Protein AF-A0A8S2Z4R4-F1 (afdb_monomer_lite)

Organism: NCBI:txid392030

Sequence (151 aa):
MNILSYSPSVYLLRNTFNRSFHISAINYALPTKAKKKSDPVTDKIREDRKRRRYEKVIDKLEKFKLQLKPIHEYESERRILKELDVRQRSTVELTSEETTRRLMLNRDWAKHKHRQHQQEITLMSRALKSQEDALEQLKLESEELYEKALQ

Radius of gyration: 42.81 Å; chains: 1; bounding box: 50×120×86 Å

Foldseek 3Di:
DDDPDPDPPPPPPPDPDPDPDDDDPPPVPPPDDDDDDDDPVVVVVVVVVVVVVVVVVVVVVVVVVPDDDDDVVVDDDPVCVVCCVVPPDDDDDDDPVVVVVVVVVVVVVVVVVVVVVVVVVVVVVVVVVVVVVVLVVCCVVDVVVSVVVVD

Secondary structure (DSSP, 8-state):
----------------S-----------S--PPPPPPPPHHHHHHHHHHHHHHHHHHHHHHHHHTTPPPP-TTTSPPHHHHHTHHHHPPPPPPPPHHHHHHHHHHHHHHHHHHHHHHHHHHHHHHHHHHHHHHHHHHHHHH-HHHHHHHH-

InterPro domains:
  IPR019192 Large ribosomal subunit protein mL40 [PF09812] (30-151)
  IPR039145 Large ribosomal subunit protein mL40, metazoa/plants [PTHR13359] (17-151)

pLDDT: mean 84.57, std 17.34, range [35.0, 98.62]

Structure (mmCIF, N/CA/C/O backbone):
data_AF-A0A8S2Z4R4-F1
#
_entry.id   AF-A0A8S2Z4R4-F1
#
loop_
_atom_site.group_PDB
_atom_site.id
_atom_site.type_symbol
_atom_site.label_atom_id
_atom_site.label_alt_id
_atom_site.label_comp_id
_atom_site.label_asym_id
_atom_site.label_entity_id
_atom_site.label_seq_id
_atom_site.pdbx_PDB_ins_code
_atom_site.Cartn_x
_atom_site.Cartn_y
_atom_site.Cartn_z
_atom_site.occupancy
_atom_site.B_iso_or_equiv
_atom_site.auth_seq_id
_atom_site.auth_comp_id
_atom_site.auth_asym_id
_atom_site.auth_atom_id
_atom_site.pdbx_PDB_model_num
ATOM 1 N N . MET A 1 1 ? 1.466 -96.606 -55.052 1.00 35.00 1 MET A N 1
ATOM 2 C CA . MET A 1 1 ? 2.174 -95.670 -55.950 1.00 35.00 1 MET A CA 1
ATOM 3 C C . MET A 1 1 ? 1.646 -94.266 -55.683 1.00 35.00 1 MET A C 1
ATOM 5 O O . MET A 1 1 ? 0.441 -94.083 -55.723 1.00 35.00 1 MET A O 1
ATOM 9 N N . ASN A 1 2 ? 2.557 -93.354 -55.328 1.00 37.09 2 ASN A N 1
ATOM 10 C CA . ASN A 1 2 ? 2.428 -91.905 -55.098 1.00 37.09 2 ASN A CA 1
ATOM 11 C C . ASN A 1 2 ? 1.333 -91.387 -54.148 1.00 37.09 2 ASN A C 1
ATOM 13 O O . ASN A 1 2 ? 0.258 -90.949 -54.542 1.00 37.09 2 ASN A O 1
ATOM 17 N N . ILE A 1 3 ? 1.719 -91.353 -52.871 1.00 40.47 3 ILE A N 1
ATOM 18 C CA . ILE A 1 3 ? 1.127 -90.563 -51.791 1.00 40.47 3 ILE A CA 1
ATOM 19 C C . ILE A 1 3 ? 1.451 -89.087 -52.072 1.00 40.47 3 ILE A C 1
ATOM 21 O O . ILE A 1 3 ? 2.595 -88.668 -51.906 1.00 40.47 3 ILE A O 1
ATOM 25 N N . LEU A 1 4 ? 0.471 -88.289 -52.498 1.00 40.59 4 LEU A N 1
ATOM 26 C CA . LEU A 1 4 ? 0.608 -86.831 -52.488 1.00 40.59 4 LEU A CA 1
ATOM 27 C C . LEU A 1 4 ? 0.237 -86.332 -51.091 1.00 40.59 4 LEU A C 1
ATOM 29 O O . LEU A 1 4 ? -0.920 -86.062 -50.779 1.00 40.59 4 LEU A O 1
ATOM 33 N N . SER A 1 5 ? 1.249 -86.265 -50.229 1.00 41.53 5 SER A N 1
ATOM 34 C CA . SER A 1 5 ? 1.196 -85.567 -48.950 1.00 41.53 5 SER A CA 1
ATOM 35 C C . SER A 1 5 ? 0.814 -84.107 -49.195 1.00 41.53 5 SER A C 1
ATOM 37 O O . SER A 1 5 ? 1.590 -83.353 -49.789 1.00 41.53 5 SER A O 1
ATOM 39 N N . TYR A 1 6 ? -0.377 -83.709 -48.747 1.00 41.16 6 TYR A N 1
ATOM 40 C CA . TYR A 1 6 ? -0.823 -82.321 -48.778 1.00 41.16 6 TYR A CA 1
ATOM 41 C C . TYR A 1 6 ? -0.003 -81.534 -47.746 1.00 41.16 6 TYR A C 1
ATOM 43 O O . TYR A 1 6 ? -0.342 -81.455 -46.568 1.00 41.16 6 TYR A O 1
ATOM 51 N N . SER A 1 7 ? 1.151 -81.034 -48.186 1.00 44.59 7 SER A N 1
ATOM 52 C CA . SER A 1 7 ? 1.981 -80.108 -47.424 1.00 44.59 7 SER A CA 1
ATOM 53 C C . SER A 1 7 ? 1.194 -78.806 -47.256 1.00 44.59 7 SER A C 1
ATOM 55 O O . SER A 1 7 ? 0.795 -78.225 -48.271 1.00 44.59 7 SER A O 1
ATOM 57 N N . PRO A 1 8 ? 0.924 -78.323 -46.028 1.00 45.34 8 PRO A N 1
ATOM 58 C CA . PRO A 1 8 ? 0.326 -77.013 -45.857 1.00 45.34 8 PRO A CA 1
ATOM 59 C C . PRO A 1 8 ? 1.328 -75.996 -46.394 1.00 45.34 8 PRO A C 1
ATOM 61 O O . PRO A 1 8 ? 2.392 -75.796 -45.811 1.00 45.34 8 PRO A O 1
ATOM 64 N N . SER A 1 9 ? 0.998 -75.395 -47.537 1.00 40.78 9 SER A N 1
ATOM 65 C CA . SER A 1 9 ? 1.739 -74.278 -48.110 1.00 40.78 9 SER A CA 1
ATOM 66 C C . SER A 1 9 ? 1.856 -73.190 -47.046 1.00 40.78 9 SER A C 1
ATOM 68 O O . SER A 1 9 ? 0.890 -72.491 -46.728 1.00 40.78 9 SER A O 1
ATOM 70 N N . VAL A 1 10 ? 3.034 -73.099 -46.432 1.00 49.56 10 VAL A N 1
ATOM 71 C CA . VAL A 1 10 ? 3.385 -72.027 -45.510 1.00 49.56 10 VAL A CA 1
ATOM 72 C C . VAL A 1 10 ? 3.546 -70.779 -46.365 1.00 49.56 10 VAL A C 1
ATOM 74 O O . VAL A 1 10 ? 4.618 -70.513 -46.906 1.00 49.56 10 VAL A O 1
ATOM 77 N N . TYR A 1 11 ? 2.467 -70.015 -46.520 1.00 47.97 11 TYR A N 1
ATOM 78 C CA . TYR A 1 11 ? 2.549 -68.672 -47.074 1.00 47.97 11 TYR A CA 1
ATOM 79 C C . TYR A 1 11 ? 3.346 -67.801 -46.096 1.00 47.97 11 TYR A C 1
ATOM 81 O O . TYR A 1 11 ? 2.813 -67.219 -45.153 1.00 47.97 11 TYR A O 1
ATOM 89 N N . LEU A 1 12 ? 4.661 -67.741 -46.313 1.00 47.84 12 LEU A N 1
ATOM 90 C CA . LEU A 1 12 ? 5.550 -66.758 -45.711 1.00 47.84 12 LEU A CA 1
ATOM 91 C C . LEU A 1 12 ? 5.194 -65.386 -46.291 1.00 47.84 12 LEU A C 1
ATOM 93 O O . LEU A 1 12 ? 5.744 -64.958 -47.305 1.00 47.84 12 LEU A O 1
ATOM 97 N N . LEU A 1 13 ? 4.273 -64.678 -45.637 1.00 46.94 13 LEU A N 1
ATOM 98 C CA . LEU A 1 13 ? 4.123 -63.242 -45.838 1.00 46.94 13 LEU A CA 1
ATOM 99 C C . LEU A 1 13 ? 5.408 -62.564 -45.340 1.00 46.94 13 LEU A C 1
ATOM 101 O O . LEU A 1 13 ? 5.598 -62.340 -44.145 1.00 46.94 13 LEU A O 1
ATOM 105 N N . ARG A 1 14 ? 6.320 -62.270 -46.275 1.00 43.34 14 ARG A N 1
ATOM 106 C CA . ARG A 1 14 ? 7.479 -61.398 -46.052 1.00 43.34 14 ARG A CA 1
ATOM 107 C C . ARG A 1 14 ? 6.973 -60.012 -45.664 1.00 43.34 14 ARG A C 1
ATOM 109 O O . ARG A 1 14 ? 6.560 -59.236 -46.519 1.00 43.34 14 ARG A O 1
ATOM 116 N N . ASN A 1 15 ? 7.021 -59.699 -44.376 1.00 49.09 15 ASN A N 1
ATOM 117 C CA . ASN A 1 15 ? 6.690 -58.376 -43.867 1.00 49.09 15 ASN A CA 1
ATOM 118 C C . ASN A 1 15 ? 7.983 -57.562 -43.704 1.00 49.09 15 ASN A C 1
ATOM 120 O O . ASN A 1 15 ? 8.657 -57.640 -42.681 1.00 49.09 15 ASN A O 1
ATOM 124 N N . THR A 1 16 ? 8.369 -56.811 -44.737 1.00 50.91 16 THR A N 1
ATOM 125 C CA . THR A 1 16 ? 9.513 -55.881 -44.710 1.00 50.91 16 THR A CA 1
ATOM 126 C C . THR A 1 16 ? 9.082 -54.486 -44.263 1.00 50.91 16 THR A C 1
ATOM 128 O O . THR A 1 16 ? 9.401 -53.491 -44.908 1.00 50.91 16 THR A O 1
ATOM 131 N N . PHE A 1 17 ? 8.348 -54.401 -43.156 1.00 50.31 17 PHE A N 1
ATOM 132 C CA . PHE A 1 17 ? 8.062 -53.131 -42.504 1.00 50.31 17 PHE A CA 1
ATOM 133 C C . PHE A 1 17 ? 8.443 -53.209 -41.035 1.00 50.31 17 PHE A C 1
ATOM 135 O O . PHE A 1 17 ? 7.961 -54.051 -40.283 1.00 50.31 17 PHE A O 1
ATOM 142 N N . ASN A 1 18 ? 9.340 -52.296 -40.665 1.00 55.75 18 ASN A N 1
ATOM 143 C CA . ASN A 1 18 ? 9.922 -52.063 -39.350 1.00 55.75 18 ASN A CA 1
ATOM 144 C C . ASN A 1 18 ? 8.851 -51.552 -38.368 1.00 55.75 18 ASN A C 1
ATOM 146 O O . ASN A 1 18 ? 8.825 -50.396 -37.952 1.00 55.75 18 ASN A O 1
ATOM 150 N N . ARG A 1 19 ? 7.883 -52.418 -38.085 1.00 52.78 19 ARG A N 1
ATOM 151 C CA . ARG A 1 19 ? 6.880 -52.290 -37.040 1.00 52.78 19 ARG A CA 1
ATOM 152 C C . ARG A 1 19 ? 6.917 -53.622 -36.317 1.00 52.78 19 ARG A C 1
ATOM 154 O O . ARG A 1 19 ? 6.538 -54.637 -36.896 1.00 52.78 19 ARG A O 1
ATOM 161 N N . SER A 1 20 ? 7.426 -53.624 -35.090 1.00 57.47 20 SER A N 1
ATOM 162 C CA . SER A 1 20 ? 7.542 -54.803 -34.227 1.00 57.47 20 SER A CA 1
ATOM 163 C C . SER A 1 20 ? 6.159 -55.312 -33.803 1.00 57.47 20 SER A C 1
ATOM 165 O O . SER A 1 20 ? 5.775 -55.247 -32.638 1.00 57.47 20 SER A O 1
ATOM 167 N N . PHE A 1 21 ? 5.364 -55.775 -34.766 1.00 55.38 21 PHE A N 1
ATOM 168 C CA . PHE A 1 21 ? 4.107 -56.452 -34.521 1.00 55.38 21 PHE A CA 1
ATOM 169 C C . PHE A 1 21 ? 4.429 -57.886 -34.126 1.00 55.38 21 PHE A C 1
ATOM 171 O O . PHE A 1 21 ? 4.700 -58.746 -34.962 1.00 55.38 21 PHE A O 1
ATOM 178 N N . HIS A 1 22 ? 4.418 -58.137 -32.823 1.00 64.62 22 HIS A N 1
ATOM 179 C CA . HIS A 1 22 ? 4.432 -59.491 -32.299 1.00 64.62 22 HIS A CA 1
ATOM 180 C C . HIS A 1 22 ? 3.052 -60.109 -32.544 1.00 64.62 22 HIS A C 1
ATOM 182 O O . HIS A 1 22 ? 2.078 -59.748 -31.886 1.00 64.62 22 HIS A O 1
ATOM 188 N N . ILE A 1 23 ? 2.955 -61.022 -33.510 1.00 69.38 23 ILE A N 1
ATOM 189 C CA . ILE A 1 23 ? 1.758 -61.846 -33.691 1.00 69.38 23 ILE A CA 1
ATOM 190 C C . ILE A 1 23 ? 1.777 -62.887 -32.568 1.00 69.38 23 ILE A C 1
ATOM 192 O O . ILE A 1 23 ? 2.688 -63.713 -32.501 1.00 69.38 23 ILE A O 1
ATOM 196 N N . SER A 1 24 ? 0.811 -62.833 -31.646 1.00 68.19 24 SER A N 1
ATOM 197 C CA . SER A 1 24 ? 0.645 -63.905 -30.661 1.00 68.19 24 SER A CA 1
ATOM 198 C C . SER A 1 24 ? 0.200 -65.182 -31.369 1.00 68.19 24 SER A C 1
ATOM 200 O O . SER A 1 24 ? -0.570 -65.114 -32.327 1.00 68.19 24 SER A O 1
ATOM 202 N N . ALA A 1 25 ? 0.644 -66.343 -30.886 1.00 74.00 25 ALA A N 1
ATOM 203 C CA . ALA A 1 25 ? 0.208 -67.624 -31.432 1.00 74.00 25 ALA A CA 1
ATOM 204 C C . ALA A 1 25 ? -1.330 -67.709 -31.466 1.00 74.00 25 ALA A C 1
ATOM 206 O O . ALA A 1 25 ? -2.002 -67.333 -30.501 1.00 74.00 25 ALA A O 1
ATOM 207 N N . ILE A 1 26 ? -1.875 -68.185 -32.589 1.00 74.00 26 ILE A N 1
ATOM 208 C CA . ILE A 1 26 ? -3.311 -68.409 -32.768 1.00 74.00 26 ILE A CA 1
ATOM 209 C C . ILE A 1 26 ? -3.699 -69.596 -31.882 1.00 74.00 26 ILE A C 1
ATOM 211 O O . ILE A 1 26 ? -3.552 -70.756 -32.257 1.00 74.00 26 ILE A O 1
ATOM 215 N N . ASN A 1 27 ? -4.161 -69.303 -30.669 1.00 65.38 27 ASN A N 1
ATOM 216 C CA . ASN A 1 27 ? -4.704 -70.306 -29.764 1.00 65.38 27 ASN A CA 1
ATOM 217 C C . ASN A 1 27 ? -6.184 -70.465 -30.112 1.00 65.38 27 ASN A C 1
ATOM 219 O O . ASN A 1 27 ? -6.991 -69.632 -29.710 1.00 65.38 27 ASN A O 1
ATOM 223 N N . TYR A 1 28 ? -6.524 -71.496 -30.888 1.00 64.06 28 TYR A N 1
ATOM 224 C CA . TYR A 1 28 ? -7.872 -71.850 -31.360 1.00 64.06 28 TYR A CA 1
ATOM 225 C C . TYR A 1 28 ? -8.871 -72.146 -30.219 1.00 64.06 28 TYR A C 1
ATOM 227 O O . TYR A 1 28 ? -9.323 -73.275 -30.065 1.00 64.06 28 TYR A O 1
ATOM 235 N N . ALA A 1 29 ? -9.158 -71.163 -29.359 1.00 67.44 29 ALA A N 1
ATOM 236 C CA . ALA A 1 29 ? -9.975 -71.279 -28.146 1.00 67.44 29 ALA A CA 1
ATOM 237 C C . ALA A 1 29 ? -9.566 -72.418 -27.182 1.00 67.44 29 ALA A C 1
ATOM 239 O O . ALA A 1 29 ? -10.321 -72.775 -26.279 1.00 67.44 29 ALA A O 1
ATOM 240 N N . LEU A 1 30 ? -8.359 -72.973 -27.339 1.00 75.19 30 LEU A N 1
ATOM 241 C CA . LEU A 1 30 ? -7.822 -74.004 -26.457 1.00 75.19 30 LEU A CA 1
ATOM 242 C C . LEU A 1 30 ? -7.712 -73.447 -25.027 1.00 75.19 30 LEU A C 1
ATOM 244 O O . LEU A 1 30 ? -7.224 -72.321 -24.864 1.00 75.19 30 LEU A O 1
ATOM 248 N N . PRO A 1 31 ? -8.114 -74.210 -23.989 1.00 73.31 31 PRO A N 1
ATOM 249 C CA . PRO A 1 31 ? -7.987 -73.779 -22.604 1.00 73.31 31 PRO A CA 1
ATOM 250 C C . PRO A 1 31 ? -6.541 -73.380 -22.308 1.00 73.31 31 PRO A C 1
ATOM 252 O O . PRO A 1 31 ? -5.625 -74.206 -22.322 1.00 73.31 31 PRO A O 1
ATOM 255 N N . THR A 1 32 ? -6.309 -72.086 -22.081 1.00 73.12 32 THR A N 1
ATOM 256 C CA . THR A 1 32 ? -4.970 -71.616 -21.720 1.00 73.12 32 THR A CA 1
ATOM 257 C C . THR A 1 32 ? -4.600 -72.184 -20.355 1.00 73.12 32 THR A C 1
ATOM 259 O O . THR A 1 32 ? -5.440 -72.264 -19.457 1.00 73.12 32 THR A O 1
ATOM 262 N N . LYS A 1 33 ? -3.340 -72.601 -20.188 1.00 75.81 33 LYS A N 1
ATOM 263 C CA . LYS A 1 33 ? -2.854 -73.057 -18.881 1.00 75.81 33 LYS A CA 1
ATOM 264 C C . LYS A 1 33 ? -3.141 -71.965 -17.849 1.00 75.81 33 LYS A C 1
ATOM 266 O O . LYS A 1 33 ? -2.857 -70.794 -18.111 1.00 75.81 33 LYS A O 1
ATOM 271 N N . ALA A 1 34 ? -3.682 -72.353 -16.693 1.00 79.19 34 ALA A N 1
ATOM 272 C CA . ALA A 1 34 ? -3.932 -71.424 -15.599 1.00 79.19 34 ALA A CA 1
ATOM 273 C C . ALA A 1 34 ? -2.663 -70.602 -15.327 1.00 79.19 34 ALA A C 1
ATOM 275 O O . ALA A 1 34 ? -1.560 -71.157 -15.235 1.00 79.19 34 ALA A O 1
ATOM 276 N N . LYS A 1 35 ? -2.803 -69.272 -15.259 1.00 75.56 35 LYS A N 1
ATOM 277 C CA . LYS A 1 35 ? -1.666 -68.387 -14.989 1.00 75.56 35 LYS A CA 1
ATOM 278 C C . LYS A 1 35 ? -1.061 -68.791 -13.649 1.00 75.56 35 LYS A C 1
ATOM 280 O O . LYS A 1 35 ? -1.757 -68.818 -12.637 1.00 75.56 35 LYS A O 1
ATOM 285 N N . LYS A 1 36 ? 0.229 -69.124 -13.652 1.00 81.25 36 LYS A N 1
ATOM 286 C CA . LYS A 1 36 ? 0.949 -69.455 -12.422 1.00 81.25 36 LYS A CA 1
ATOM 287 C C . LYS A 1 36 ? 0.963 -68.229 -11.511 1.00 81.25 36 LYS A C 1
ATOM 289 O O . LYS A 1 36 ? 1.124 -67.108 -11.999 1.00 81.25 36 LYS A O 1
ATOM 294 N N . LYS A 1 37 ? 0.798 -68.451 -10.204 1.00 80.69 37 LYS A N 1
ATOM 295 C CA . LYS A 1 37 ? 0.997 -67.404 -9.197 1.00 80.69 37 LYS A CA 1
ATOM 296 C C . LYS A 1 37 ? 2.411 -66.849 -9.375 1.00 80.69 37 LYS A C 1
ATOM 298 O O . LYS A 1 37 ? 3.352 -67.625 -9.519 1.00 80.69 37 LYS A O 1
ATOM 303 N N . SER A 1 38 ? 2.533 -65.530 -9.449 1.00 78.00 38 SER A N 1
ATOM 304 C CA . SER A 1 38 ? 3.827 -64.867 -9.556 1.00 78.00 38 SER A CA 1
ATOM 305 C C . SER A 1 38 ? 4.656 -65.095 -8.299 1.00 78.00 38 SER A C 1
ATOM 307 O O . SER A 1 38 ? 4.121 -65.305 -7.208 1.00 78.00 38 SER A O 1
ATOM 309 N N . ASP A 1 39 ? 5.976 -65.064 -8.466 1.00 85.12 39 ASP A N 1
ATOM 310 C CA . ASP A 1 39 ? 6.886 -65.228 -7.345 1.00 85.12 39 ASP A CA 1
ATOM 311 C C . ASP A 1 39 ? 6.686 -64.075 -6.352 1.00 85.12 39 ASP A C 1
ATOM 313 O O . ASP A 1 39 ? 6.646 -62.909 -6.771 1.00 85.12 39 ASP A O 1
ATOM 317 N N . PRO A 1 40 ? 6.635 -64.352 -5.038 1.00 85.88 40 PRO A N 1
ATOM 318 C CA . PRO A 1 40 ? 6.338 -63.340 -4.023 1.00 85.88 40 PRO A CA 1
ATOM 319 C C . PRO A 1 40 ? 7.348 -62.182 -4.035 1.00 85.88 40 PRO A C 1
ATOM 321 O O . PRO A 1 40 ? 6.995 -61.033 -3.777 1.00 85.88 40 PRO A O 1
ATOM 324 N N . VAL A 1 41 ? 8.602 -62.459 -4.408 1.00 88.44 41 VAL A N 1
ATOM 325 C CA . VAL A 1 41 ? 9.654 -61.444 -4.570 1.00 88.44 41 VAL A CA 1
ATOM 326 C C . VAL A 1 41 ? 9.339 -60.498 -5.731 1.00 88.44 41 VAL A C 1
ATOM 328 O O . VAL A 1 41 ? 9.504 -59.284 -5.610 1.00 88.44 41 VAL A O 1
ATOM 331 N N . THR A 1 42 ? 8.848 -61.030 -6.852 1.00 86.00 42 THR A N 1
ATOM 332 C CA . THR A 1 42 ? 8.512 -60.216 -8.028 1.00 86.00 42 THR A CA 1
ATOM 333 C C . THR A 1 42 ? 7.300 -59.325 -7.780 1.00 86.00 42 THR A C 1
ATOM 335 O O . THR A 1 42 ? 7.283 -58.182 -8.241 1.00 86.00 42 THR A O 1
ATOM 338 N N . ASP A 1 43 ? 6.328 -59.796 -7.000 1.00 87.38 43 ASP A N 1
ATOM 339 C CA . ASP A 1 43 ? 5.153 -59.008 -6.629 1.00 87.38 43 ASP A CA 1
ATOM 340 C C . ASP A 1 43 ? 5.496 -57.907 -5.629 1.00 87.38 43 ASP A C 1
ATOM 342 O O . ASP A 1 43 ? 5.117 -56.758 -5.854 1.00 87.38 43 ASP A O 1
ATOM 346 N N . LYS A 1 44 ? 6.346 -58.195 -4.634 1.00 90.69 44 LYS A N 1
ATOM 347 C CA . LYS A 1 44 ? 6.871 -57.172 -3.719 1.00 90.69 44 LYS A CA 1
ATOM 348 C C . LYS A 1 44 ? 7.611 -56.058 -4.468 1.00 90.69 44 LYS A C 1
ATOM 350 O O . LYS A 1 44 ? 7.356 -54.881 -4.235 1.00 90.69 44 LYS A O 1
ATOM 355 N N . ILE A 1 45 ? 8.454 -56.402 -5.447 1.00 91.50 45 ILE A N 1
ATOM 356 C CA . ILE A 1 45 ? 9.148 -55.407 -6.285 1.00 91.50 45 ILE A CA 1
ATOM 357 C C . ILE A 1 45 ? 8.150 -54.557 -7.090 1.00 91.50 45 ILE A C 1
ATOM 359 O O . ILE A 1 45 ? 8.359 -53.354 -7.270 1.00 91.50 45 ILE A O 1
ATOM 363 N N . ARG A 1 46 ? 7.063 -55.150 -7.601 1.00 90.25 46 ARG A N 1
ATOM 364 C CA . ARG A 1 46 ? 6.015 -54.409 -8.328 1.00 90.25 46 ARG A CA 1
ATOM 365 C C . ARG A 1 46 ? 5.251 -53.463 -7.405 1.00 90.25 46 ARG A C 1
ATOM 367 O O . ARG A 1 46 ? 4.974 -52.333 -7.805 1.00 90.25 46 ARG A O 1
ATOM 374 N N . GLU A 1 47 ? 4.927 -53.904 -6.198 1.00 93.62 47 GLU A N 1
ATOM 375 C CA . GLU A 1 47 ? 4.258 -53.095 -5.179 1.00 93.62 47 GLU A CA 1
ATOM 376 C C . GLU A 1 47 ? 5.140 -51.944 -4.700 1.00 93.62 47 GLU A C 1
ATOM 378 O O . GLU A 1 47 ? 4.689 -50.800 -4.709 1.00 93.62 47 GLU A O 1
ATOM 383 N N . ASP A 1 48 ? 6.416 -52.199 -4.410 1.00 94.00 48 ASP A N 1
ATOM 384 C CA . ASP A 1 48 ? 7.376 -51.167 -4.006 1.00 94.00 48 ASP A CA 1
ATOM 385 C C . ASP A 1 48 ? 7.566 -50.113 -5.108 1.00 94.00 48 ASP A C 1
ATOM 387 O O . ASP A 1 48 ? 7.655 -48.915 -4.833 1.00 94.00 48 ASP A O 1
ATOM 391 N N . ARG A 1 49 ? 7.557 -50.520 -6.386 1.00 94.38 49 ARG A N 1
ATOM 392 C CA . ARG A 1 49 ? 7.574 -49.579 -7.522 1.00 94.38 49 ARG A CA 1
ATOM 393 C C . ARG A 1 49 ? 6.318 -48.711 -7.575 1.00 94.38 49 ARG A C 1
ATOM 395 O O . ARG A 1 49 ? 6.427 -47.516 -7.849 1.00 94.38 49 ARG A O 1
ATOM 402 N N . LYS A 1 50 ? 5.136 -49.287 -7.328 1.00 95.69 50 LYS A N 1
ATOM 403 C CA . LYS A 1 50 ? 3.872 -48.533 -7.275 1.00 95.69 50 LYS A CA 1
ATOM 404 C C . LYS A 1 50 ? 3.864 -47.568 -6.093 1.00 95.69 50 LYS A C 1
ATOM 406 O O . LYS A 1 50 ? 3.561 -46.397 -6.292 1.00 95.69 50 LYS A O 1
ATOM 411 N N . ARG A 1 51 ? 4.279 -48.027 -4.910 1.00 95.31 51 ARG A N 1
ATOM 412 C CA . ARG A 1 51 ? 4.384 -47.212 -3.694 1.00 95.31 51 ARG A CA 1
ATOM 413 C C . ARG A 1 51 ? 5.277 -45.993 -3.922 1.00 95.31 51 ARG A C 1
ATOM 415 O O . ARG A 1 51 ? 4.798 -44.873 -3.803 1.00 95.31 51 ARG A O 1
ATOM 422 N N . ARG A 1 52 ? 6.499 -46.202 -4.424 1.00 95.75 52 ARG A N 1
ATOM 423 C CA . ARG A 1 52 ? 7.433 -45.111 -4.765 1.00 95.75 52 ARG A CA 1
ATOM 424 C C . ARG A 1 52 ? 6.876 -44.137 -5.803 1.00 95.75 52 ARG A C 1
ATOM 426 O O . ARG A 1 52 ? 7.229 -42.961 -5.807 1.00 95.75 52 ARG A O 1
ATOM 433 N N . ARG A 1 53 ? 6.045 -44.612 -6.738 1.00 96.56 53 ARG A N 1
ATOM 434 C CA . ARG A 1 53 ? 5.382 -43.742 -7.720 1.00 96.56 53 ARG A CA 1
ATOM 435 C C . ARG A 1 53 ? 4.336 -42.860 -7.044 1.00 96.56 53 ARG A C 1
ATOM 437 O O . ARG A 1 53 ? 4.294 -41.674 -7.349 1.00 96.56 53 ARG A O 1
ATOM 444 N N . TYR A 1 54 ? 3.516 -43.430 -6.164 1.00 96.62 54 TYR A N 1
ATOM 445 C CA . TYR A 1 54 ? 2.488 -42.687 -5.441 1.00 96.62 54 TYR A CA 1
ATOM 446 C C . TYR A 1 54 ? 3.091 -41.691 -4.452 1.00 96.62 54 TYR A C 1
ATOM 448 O O . TYR A 1 54 ? 2.680 -40.538 -4.475 1.00 96.62 54 TYR A O 1
ATOM 456 N N . GLU A 1 55 ? 4.125 -42.077 -3.702 1.00 96.75 55 GLU A N 1
ATOM 457 C CA . GLU A 1 55 ? 4.879 -41.180 -2.809 1.00 96.75 55 GLU A CA 1
ATOM 458 C C . GLU A 1 55 ? 5.372 -39.936 -3.561 1.00 96.75 55 GLU A C 1
ATOM 460 O O . GLU A 1 55 ? 5.032 -38.816 -3.203 1.00 96.75 55 GLU A O 1
ATOM 465 N N . LYS A 1 56 ? 6.037 -40.112 -4.711 1.00 96.44 56 LYS A N 1
ATOM 466 C CA . LYS A 1 56 ? 6.502 -38.980 -5.535 1.00 96.44 56 LYS A CA 1
ATOM 467 C C . LYS A 1 56 ? 5.381 -38.077 -6.049 1.00 96.44 56 LYS A C 1
ATOM 469 O O . LYS A 1 56 ? 5.630 -36.907 -6.337 1.00 96.44 56 LYS A O 1
ATOM 474 N N . VAL A 1 57 ? 4.188 -38.621 -6.291 1.00 95.88 57 VAL A N 1
ATOM 475 C CA . VAL A 1 57 ? 3.033 -37.828 -6.740 1.00 95.88 57 VAL A CA 1
ATOM 476 C C . VAL A 1 57 ? 2.461 -37.043 -5.567 1.00 95.88 57 VAL A C 1
ATOM 478 O O . VAL A 1 57 ? 2.201 -35.855 -5.728 1.00 95.88 57 VAL A O 1
ATOM 481 N N . ILE A 1 58 ? 2.338 -37.677 -4.402 1.00 95.31 58 ILE A N 1
ATOM 482 C CA . ILE A 1 58 ? 1.916 -37.028 -3.160 1.00 95.31 58 ILE A CA 1
ATOM 483 C C . ILE A 1 58 ? 2.883 -35.886 -2.834 1.00 95.31 58 ILE A C 1
ATOM 485 O O . ILE A 1 58 ? 2.436 -34.747 -2.767 1.00 95.31 58 ILE A O 1
ATOM 489 N N . ASP A 1 59 ? 4.196 -36.128 -2.820 1.00 94.44 59 ASP A N 1
ATOM 490 C CA . ASP A 1 59 ? 5.212 -35.093 -2.570 1.00 94.44 59 ASP A CA 1
ATOM 491 C C . ASP A 1 59 ? 5.100 -33.898 -3.533 1.00 94.44 59 ASP A C 1
ATOM 493 O O . ASP A 1 59 ? 5.358 -32.751 -3.165 1.00 94.44 59 ASP A O 1
ATOM 497 N N . LYS A 1 60 ? 4.733 -34.136 -4.799 1.00 92.81 60 LYS A N 1
ATOM 498 C CA . LYS A 1 60 ? 4.52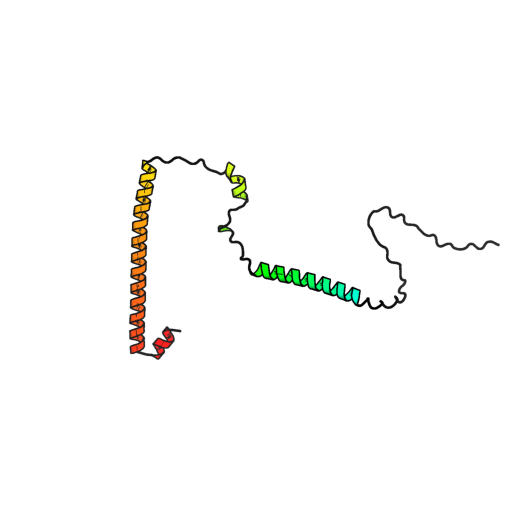9 -33.065 -5.788 1.00 92.81 60 LYS A CA 1
ATOM 499 C C . LYS A 1 60 ? 3.254 -32.275 -5.521 1.00 92.81 60 LYS A C 1
ATOM 501 O O . LYS A 1 60 ? 3.286 -31.052 -5.613 1.00 92.81 60 LYS A O 1
ATOM 506 N N . LEU A 1 61 ? 2.155 -32.953 -5.196 1.00 91.69 61 LEU A N 1
ATOM 507 C CA . LEU A 1 61 ? 0.887 -32.309 -4.850 1.00 91.69 61 LEU A CA 1
ATOM 508 C C . LEU A 1 61 ? 1.017 -31.505 -3.553 1.00 91.69 61 LEU A C 1
ATOM 510 O O . LEU A 1 61 ? 0.503 -30.393 -3.457 1.00 91.69 61 LEU A O 1
ATOM 514 N N . GLU A 1 62 ? 1.781 -32.015 -2.592 1.00 92.19 62 GLU A N 1
ATOM 515 C CA . GLU A 1 62 ? 2.088 -31.316 -1.351 1.00 92.19 62 GLU A CA 1
ATOM 516 C C . GLU A 1 62 ? 3.019 -30.121 -1.529 1.00 92.19 62 GLU A C 1
ATOM 518 O O . GLU A 1 62 ? 2.932 -29.164 -0.769 1.00 92.19 62 GLU A O 1
ATOM 523 N N . LYS A 1 63 ? 3.890 -30.130 -2.535 1.00 90.25 63 LYS A N 1
ATOM 524 C CA . LYS A 1 63 ? 4.654 -28.932 -2.901 1.00 90.25 63 LYS A CA 1
ATOM 525 C C . LYS A 1 63 ? 3.781 -27.924 -3.643 1.00 90.25 63 LYS A C 1
ATOM 527 O O . LYS A 1 63 ? 3.884 -26.731 -3.385 1.00 90.25 63 LYS A O 1
ATOM 532 N N . PHE A 1 64 ? 2.895 -28.393 -4.522 1.00 87.56 64 PHE A N 1
ATOM 533 C CA . PHE A 1 64 ? 2.008 -27.534 -5.307 1.00 87.56 64 PHE A CA 1
ATOM 534 C C . PHE A 1 64 ? 0.941 -26.837 -4.452 1.00 87.56 64 PHE A C 1
ATOM 536 O O . PHE A 1 64 ? 0.642 -25.677 -4.707 1.00 87.56 64 PHE A O 1
ATOM 543 N N . LYS A 1 65 ? 0.419 -27.479 -3.393 1.00 87.56 65 LYS A N 1
ATOM 544 C CA . LYS A 1 65 ? -0.557 -26.848 -2.474 1.00 87.56 65 LYS A CA 1
ATOM 545 C C . LYS A 1 65 ? -0.027 -25.569 -1.806 1.00 87.56 65 LYS A C 1
ATOM 547 O O . LYS A 1 65 ? -0.817 -24.724 -1.410 1.00 87.56 65 LYS A O 1
ATOM 552 N N . LEU A 1 66 ? 1.296 -25.445 -1.668 1.00 84.50 66 LEU A N 1
ATOM 553 C CA . LEU A 1 66 ? 1.964 -24.285 -1.070 1.00 84.50 66 LEU A CA 1
ATOM 554 C C . LEU A 1 66 ? 2.250 -23.175 -2.091 1.00 84.50 66 LEU A C 1
ATOM 556 O O . LEU A 1 66 ? 2.598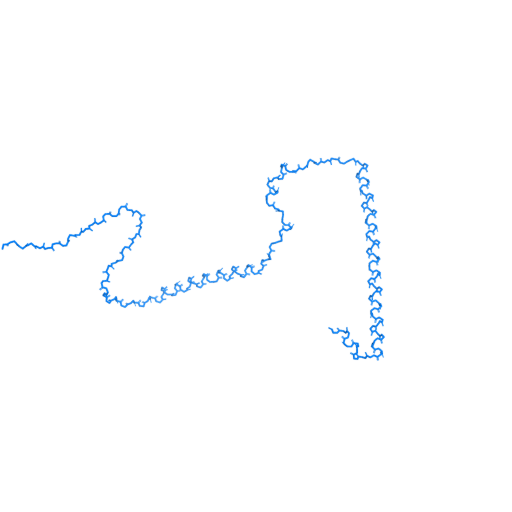 -22.062 -1.703 1.00 84.50 66 LEU A O 1
ATOM 560 N N . GLN A 1 67 ? 2.142 -23.464 -3.389 1.00 86.75 67 GLN A N 1
ATOM 561 C CA . GLN A 1 67 ? 2.408 -22.487 -4.436 1.00 86.75 67 GLN A CA 1
ATOM 562 C C . GLN A 1 67 ? 1.171 -21.618 -4.652 1.00 86.75 67 GLN A C 1
ATOM 564 O O . GLN A 1 67 ? 0.101 -22.100 -5.024 1.00 86.75 67 GLN A O 1
ATOM 569 N N . LEU A 1 68 ? 1.327 -20.315 -4.418 1.00 87.94 68 LEU A N 1
ATOM 570 C CA . LEU A 1 68 ? 0.299 -19.330 -4.728 1.00 87.94 68 LEU A CA 1
ATOM 571 C C . LEU A 1 68 ? 0.098 -19.243 -6.242 1.00 87.94 68 LEU A C 1
ATOM 573 O O . LEU A 1 68 ? 1.019 -19.472 -7.030 1.00 87.94 68 LEU A O 1
ATOM 577 N N . LYS A 1 69 ? -1.116 -18.874 -6.656 1.00 87.88 69 LYS A N 1
ATOM 578 C CA . LYS A 1 69 ? -1.364 -18.534 -8.058 1.00 87.88 69 LYS A CA 1
ATOM 579 C C . LYS A 1 69 ? -0.502 -17.317 -8.423 1.00 87.88 69 LYS A C 1
ATOM 581 O O . LYS A 1 69 ? -0.485 -16.360 -7.647 1.00 87.88 69 LYS A O 1
ATOM 586 N N . PRO A 1 70 ? 0.197 -17.333 -9.570 1.00 87.69 70 PRO A N 1
ATOM 587 C CA . PRO A 1 70 ? 1.005 -16.192 -9.981 1.00 87.69 70 PRO A CA 1
ATOM 588 C C . PRO A 1 70 ? 0.112 -14.972 -10.243 1.00 87.69 70 PRO A C 1
ATOM 590 O O . PRO A 1 70 ? -0.966 -15.101 -10.829 1.00 87.69 70 PRO A O 1
ATOM 593 N N . ILE A 1 71 ? 0.566 -13.793 -9.810 1.00 89.94 71 ILE A N 1
ATOM 594 C CA . ILE A 1 71 ? -0.124 -12.514 -10.016 1.00 89.94 71 ILE A CA 1
ATOM 595 C C . ILE A 1 71 ? 0.454 -11.868 -11.273 1.00 89.94 71 ILE A C 1
ATOM 597 O O . ILE A 1 71 ? 1.585 -11.386 -11.269 1.00 89.94 71 ILE A O 1
ATOM 601 N N . HIS A 1 72 ? -0.325 -11.865 -12.354 1.00 86.44 72 HIS A N 1
ATOM 602 C CA . HIS A 1 72 ? 0.161 -11.435 -13.664 1.00 86.44 72 HIS A CA 1
ATOM 603 C C . HIS A 1 72 ? 0.550 -9.951 -13.717 1.00 86.44 72 HIS A C 1
ATOM 605 O O . HIS A 1 72 ? 1.487 -9.606 -14.417 1.00 86.44 72 HIS A O 1
ATOM 611 N N . GLU A 1 73 ? -0.122 -9.090 -12.951 1.00 87.44 73 GLU A N 1
ATOM 612 C CA . GLU A 1 73 ? 0.137 -7.640 -12.929 1.00 87.44 73 GLU A CA 1
ATOM 613 C C . GLU A 1 73 ? 1.484 -7.279 -12.288 1.00 87.44 73 GLU A C 1
ATOM 615 O O . GLU A 1 73 ? 2.062 -6.239 -12.598 1.00 87.44 73 GLU A O 1
ATOM 620 N N . TYR A 1 74 ? 1.991 -8.135 -11.397 1.00 86.94 74 TYR A N 1
ATOM 621 C CA . TYR A 1 74 ? 3.280 -7.926 -10.740 1.00 86.94 74 TYR A CA 1
ATOM 622 C C . TYR A 1 74 ? 4.451 -8.360 -11.631 1.00 86.94 74 TYR A C 1
ATOM 624 O O . TYR A 1 74 ? 5.531 -7.770 -11.594 1.00 86.94 74 TYR A O 1
ATOM 632 N N . GLU A 1 75 ? 4.245 -9.394 -12.450 1.00 85.94 75 GLU A N 1
ATOM 633 C CA . GLU A 1 75 ? 5.260 -9.906 -13.364 1.00 85.94 75 GLU A CA 1
ATOM 634 C C . GLU A 1 75 ? 5.205 -9.178 -14.710 1.00 85.94 75 GLU A C 1
ATOM 636 O O . GLU A 1 75 ? 4.205 -9.212 -15.421 1.00 85.94 75 GLU A O 1
ATOM 641 N N . SER A 1 76 ? 6.317 -8.569 -15.125 1.00 83.75 76 SER A N 1
ATOM 642 C CA . SER A 1 76 ? 6.395 -7.974 -16.462 1.00 83.75 76 SER A CA 1
ATOM 643 C C . SER A 1 76 ? 6.240 -9.031 -17.556 1.00 83.75 76 SER A C 1
ATOM 645 O O . SER A 1 76 ? 6.871 -10.094 -17.534 1.00 83.75 76 SER A O 1
ATOM 647 N N . GLU A 1 77 ? 5.443 -8.714 -18.572 1.00 88.69 77 GLU A N 1
ATOM 648 C CA . GLU A 1 77 ? 5.260 -9.602 -19.710 1.00 88.69 77 GLU A CA 1
ATOM 649 C C . GLU A 1 77 ? 6.585 -9.857 -20.443 1.00 88.69 77 GLU A C 1
ATOM 651 O O . GLU A 1 77 ? 7.274 -8.939 -20.896 1.00 88.69 77 GLU A O 1
ATOM 656 N N . ARG A 1 78 ? 6.908 -11.136 -20.667 1.00 85.69 78 ARG A N 1
ATOM 657 C CA . ARG A 1 78 ? 8.149 -11.544 -21.354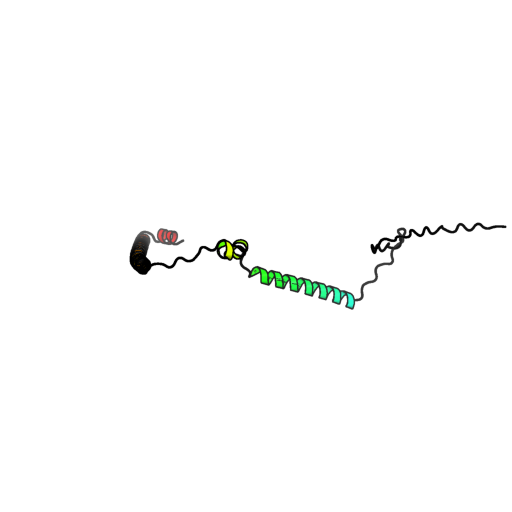 1.00 85.69 78 ARG A CA 1
ATOM 658 C C . ARG A 1 78 ? 8.283 -10.977 -22.769 1.00 85.69 78 ARG A C 1
ATOM 660 O O . ARG A 1 78 ? 9.392 -10.914 -23.286 1.00 85.69 78 ARG A O 1
ATOM 667 N N . ARG A 1 79 ? 7.170 -10.617 -23.415 1.00 87.88 79 ARG A N 1
ATOM 668 C CA . ARG A 1 79 ? 7.166 -9.985 -24.745 1.00 87.88 79 ARG A CA 1
ATOM 669 C C . ARG A 1 79 ? 7.756 -8.577 -24.677 1.00 87.88 79 ARG A C 1
ATOM 671 O O . ARG A 1 79 ? 8.662 -8.269 -25.439 1.00 87.88 79 ARG A O 1
ATOM 678 N N . ILE A 1 80 ? 7.319 -7.782 -23.701 1.00 86.12 80 ILE A N 1
ATOM 679 C CA . ILE A 1 80 ? 7.793 -6.409 -23.488 1.00 86.12 80 ILE A CA 1
ATOM 680 C C . ILE A 1 80 ? 9.286 -6.403 -23.144 1.00 86.12 80 ILE A C 1
ATOM 682 O O . ILE A 1 80 ? 10.027 -5.596 -23.691 1.00 86.12 80 ILE A O 1
ATOM 686 N N . LEU A 1 81 ? 9.744 -7.350 -22.318 1.00 88.31 81 LEU A N 1
ATOM 687 C CA . LEU A 1 81 ? 11.164 -7.474 -21.964 1.00 88.31 81 LEU A CA 1
ATOM 688 C C . LEU A 1 81 ? 12.067 -7.777 -23.171 1.00 88.31 81 LEU A C 1
ATOM 690 O O . LEU A 1 81 ? 13.202 -7.321 -23.207 1.00 88.31 81 LEU A O 1
ATOM 694 N N . LYS A 1 82 ? 11.579 -8.535 -24.161 1.00 90.00 82 LYS A N 1
ATOM 695 C CA . LYS A 1 82 ? 12.339 -8.835 -25.390 1.00 90.00 82 LYS A CA 1
ATOM 696 C C . LYS A 1 82 ? 12.409 -7.655 -26.352 1.00 90.00 82 LYS A C 1
ATOM 698 O O . LYS A 1 82 ? 13.348 -7.562 -27.130 1.00 90.00 82 LYS A O 1
ATOM 703 N N . GLU A 1 83 ? 11.400 -6.795 -26.325 1.00 92.12 83 GLU A N 1
ATOM 704 C CA . GLU A 1 83 ? 11.298 -5.620 -27.192 1.00 92.12 83 GLU A CA 1
ATOM 705 C C . GLU A 1 83 ? 11.808 -4.346 -26.504 1.00 92.12 83 GLU A C 1
ATOM 707 O O . GLU A 1 83 ? 11.619 -3.252 -27.036 1.00 92.12 83 GLU A O 1
ATOM 712 N N . LEU A 1 84 ? 12.435 -4.473 -25.327 1.00 88.50 84 LEU A N 1
ATOM 713 C CA . LEU A 1 84 ? 12.869 -3.344 -24.509 1.00 88.50 84 LEU A CA 1
ATOM 714 C C . LEU A 1 84 ? 13.768 -2.399 -25.311 1.00 88.50 84 LEU A C 1
ATOM 716 O O . LEU A 1 84 ? 13.461 -1.218 -25.388 1.00 88.50 84 LEU A O 1
ATOM 720 N N . ASP A 1 85 ? 14.780 -2.926 -25.999 1.00 86.19 85 ASP A N 1
ATOM 721 C CA . ASP A 1 85 ? 15.751 -2.126 -26.757 1.00 86.19 85 ASP A CA 1
ATOM 722 C C . ASP A 1 85 ? 15.106 -1.312 -27.893 1.00 86.19 85 ASP A C 1
ATOM 724 O O . ASP A 1 85 ? 15.567 -0.225 -28.227 1.00 86.19 85 ASP A O 1
ATOM 728 N N . VAL A 1 86 ? 14.012 -1.817 -28.475 1.00 89.88 86 VAL A N 1
ATOM 729 C CA . VAL A 1 86 ? 13.281 -1.149 -29.568 1.00 89.88 86 VAL A CA 1
ATOM 730 C C . VAL A 1 86 ? 12.250 -0.156 -29.025 1.00 89.88 86 VAL A C 1
ATOM 732 O O . VAL A 1 86 ? 11.988 0.875 -29.641 1.00 89.88 86 VAL A O 1
ATOM 735 N N . ARG A 1 87 ? 11.632 -0.466 -27.879 1.00 87.88 87 ARG A N 1
ATOM 736 C CA . ARG A 1 87 ? 10.565 0.344 -27.265 1.00 87.88 87 ARG A CA 1
ATOM 737 C C . ARG A 1 87 ? 11.079 1.368 -26.254 1.00 87.88 87 ARG A C 1
ATOM 739 O O . ARG A 1 87 ? 10.305 2.228 -25.823 1.00 87.88 87 ARG A O 1
ATOM 746 N N . GLN A 1 88 ? 12.337 1.273 -25.836 1.00 91.19 88 GLN A N 1
ATOM 747 C CA . GLN A 1 88 ? 12.912 2.152 -24.831 1.00 91.19 88 GLN A CA 1
ATOM 748 C C . GLN A 1 88 ? 13.022 3.575 -25.377 1.00 91.19 88 GLN A C 1
ATOM 750 O O . GLN A 1 88 ? 13.615 3.836 -26.421 1.00 91.19 88 GLN A O 1
ATOM 755 N N . ARG A 1 89 ? 12.442 4.522 -24.640 1.00 90.06 89 ARG A N 1
ATOM 756 C CA . ARG A 1 89 ? 12.600 5.948 -24.929 1.00 90.06 89 ARG A CA 1
ATOM 757 C C . ARG A 1 89 ? 13.958 6.411 -24.416 1.00 90.06 89 ARG A C 1
ATOM 759 O O . ARG A 1 89 ? 14.373 6.007 -23.330 1.00 90.06 89 ARG A O 1
ATOM 766 N N . SER A 1 90 ? 14.618 7.285 -25.171 1.00 89.75 90 SER A N 1
ATOM 767 C CA . SER A 1 90 ? 15.853 7.932 -24.730 1.00 89.75 90 SER A CA 1
ATOM 768 C C . SER A 1 90 ? 15.607 8.726 -23.449 1.00 89.75 90 SER A C 1
ATOM 770 O O . SER A 1 90 ? 14.651 9.503 -23.368 1.00 89.75 90 SER A O 1
ATOM 772 N N . THR A 1 91 ? 16.476 8.553 -22.458 1.00 87.12 91 THR A N 1
ATOM 773 C CA . THR A 1 91 ? 16.429 9.343 -21.228 1.00 87.12 91 THR A CA 1
ATOM 774 C C . THR A 1 91 ? 16.767 10.795 -21.552 1.00 87.12 91 THR A C 1
ATOM 776 O O . THR A 1 91 ? 17.810 11.073 -22.137 1.00 87.12 91 THR A O 1
ATOM 779 N N . VAL A 1 92 ? 15.878 11.718 -21.187 1.00 90.69 92 VAL A N 1
ATOM 780 C CA . VAL A 1 92 ? 16.110 13.161 -21.328 1.00 90.69 92 VAL A CA 1
ATOM 781 C C . VAL A 1 92 ? 16.737 13.675 -20.038 1.00 90.69 92 VAL A C 1
ATOM 783 O O . VAL A 1 92 ? 16.170 13.485 -18.960 1.00 90.69 92 VAL A O 1
ATOM 786 N N . GLU A 1 93 ? 17.891 14.329 -20.144 1.00 90.81 93 GLU A N 1
ATOM 787 C CA . GLU A 1 93 ? 18.496 15.030 -19.013 1.00 90.81 93 GLU A CA 1
ATOM 788 C C . GLU A 1 93 ? 17.654 16.260 -18.658 1.00 90.81 93 GLU A C 1
ATOM 790 O O . GLU A 1 93 ? 17.312 17.079 -19.512 1.00 90.81 93 GLU A O 1
ATOM 795 N N . LEU A 1 94 ? 17.267 16.365 -17.388 1.00 92.44 94 LEU A N 1
ATOM 796 C CA . LEU A 1 94 ? 16.449 17.471 -16.899 1.00 92.44 94 LEU A CA 1
ATOM 797 C C . LEU A 1 94 ? 17.341 18.653 -16.522 1.00 92.44 94 LEU A C 1
ATOM 799 O O . LEU A 1 94 ? 18.394 18.478 -15.909 1.00 92.44 94 LEU A O 1
ATOM 803 N N . THR A 1 95 ? 16.882 19.867 -16.816 1.00 96.50 95 THR A N 1
ATOM 804 C CA . THR A 1 95 ? 17.529 21.091 -16.339 1.00 96.50 95 THR A CA 1
ATOM 805 C C . THR A 1 95 ? 17.423 21.218 -14.816 1.00 96.50 95 THR A C 1
ATOM 807 O O . THR A 1 95 ? 16.460 20.762 -14.198 1.00 96.50 95 THR A O 1
ATOM 810 N N . SER A 1 96 ? 18.406 21.884 -14.202 1.00 95.12 96 SER A N 1
ATOM 811 C CA . SER A 1 96 ? 18.454 22.130 -12.747 1.00 95.12 96 SER A CA 1
ATOM 812 C C . SER A 1 96 ? 17.209 22.859 -12.211 1.00 95.12 96 SER A C 1
ATOM 814 O O . SER A 1 96 ? 16.725 22.591 -11.109 1.00 95.12 96 SER A O 1
ATOM 816 N N . GLU A 1 97 ? 16.639 23.761 -13.010 1.00 96.75 97 GLU A N 1
ATOM 817 C CA . GLU A 1 97 ? 15.400 24.457 -12.659 1.00 96.75 97 GLU A CA 1
ATOM 818 C C . GLU A 1 97 ? 14.212 23.488 -12.563 1.00 96.75 97 GLU A C 1
ATOM 820 O O . GLU A 1 97 ? 13.465 23.504 -11.583 1.00 96.75 97 GLU A O 1
ATOM 825 N N . GLU A 1 98 ? 14.072 22.587 -13.537 1.00 96.38 98 GLU A N 1
ATOM 826 C CA . GLU A 1 98 ? 12.981 21.614 -13.584 1.00 96.38 98 GLU A CA 1
ATOM 827 C C . GLU A 1 98 ? 13.096 20.574 -12.460 1.00 96.38 98 GLU A C 1
ATOM 829 O O . GLU A 1 98 ? 12.092 20.204 -11.844 1.00 96.38 98 GLU A O 1
ATOM 834 N N . THR A 1 99 ? 14.309 20.127 -12.122 1.00 96.75 99 THR A N 1
ATOM 835 C CA . THR A 1 99 ? 14.514 19.216 -10.983 1.00 96.75 99 THR A CA 1
ATOM 836 C C . THR A 1 99 ? 14.159 19.888 -9.657 1.00 96.75 99 THR A C 1
ATOM 838 O O . THR A 1 99 ? 13.449 19.296 -8.838 1.00 96.75 99 THR A O 1
ATOM 841 N N . THR A 1 100 ? 14.565 21.146 -9.471 1.00 97.56 100 THR A N 1
ATOM 842 C CA . THR A 1 100 ? 14.231 21.944 -8.284 1.00 97.56 100 THR A CA 1
ATOM 843 C C . THR A 1 100 ? 12.723 22.171 -8.178 1.00 97.56 100 THR A C 1
ATOM 845 O O . THR A 1 100 ? 12.136 21.964 -7.113 1.00 97.56 100 THR A O 1
ATOM 848 N N . ARG A 1 101 ? 12.062 22.505 -9.293 1.00 97.81 101 ARG A N 1
ATOM 849 C CA . ARG A 1 101 ? 10.604 22.659 -9.364 1.00 97.81 101 ARG A CA 1
ATOM 850 C C . ARG A 1 101 ? 9.879 21.383 -8.935 1.00 97.81 101 ARG A C 1
ATOM 852 O O . ARG A 1 101 ? 8.973 21.446 -8.102 1.00 97.81 101 ARG A O 1
ATOM 859 N N . ARG A 1 102 ? 10.284 20.221 -9.460 1.00 97.38 102 ARG A N 1
ATOM 860 C CA . ARG A 1 102 ? 9.704 18.919 -9.078 1.00 97.38 102 ARG A CA 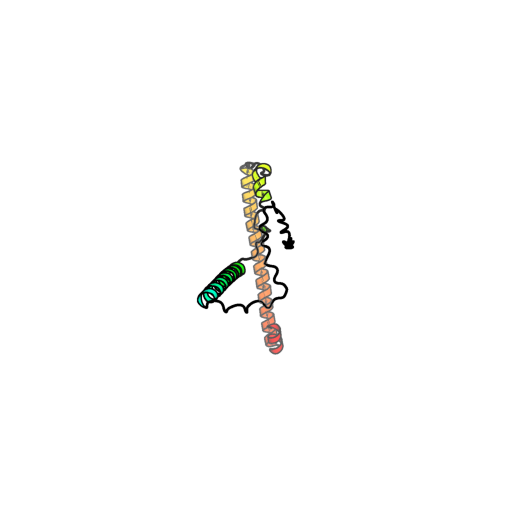1
ATOM 861 C C . ARG A 1 102 ? 9.920 18.606 -7.604 1.00 97.38 102 ARG A C 1
ATOM 863 O O . ARG A 1 102 ? 9.005 18.116 -6.948 1.00 97.38 102 ARG A O 1
ATOM 870 N N . LEU A 1 103 ? 11.100 18.914 -7.069 1.00 97.94 103 LEU A N 1
ATOM 871 C CA . LEU A 1 103 ? 11.402 18.716 -5.654 1.00 97.94 103 LEU A CA 1
ATOM 872 C C . LEU A 1 103 ? 10.479 19.554 -4.760 1.00 97.94 103 LEU A C 1
ATOM 874 O O . LEU A 1 103 ? 9.912 19.031 -3.799 1.00 97.94 103 LEU A O 1
ATOM 878 N N . MET A 1 104 ? 10.288 20.834 -5.092 1.00 98.25 104 MET A N 1
ATOM 879 C CA . MET A 1 104 ? 9.366 21.709 -4.364 1.00 98.25 104 MET A CA 1
ATOM 880 C C . MET A 1 104 ? 7.927 21.194 -4.436 1.00 98.25 104 MET A C 1
ATOM 882 O O . MET A 1 104 ? 7.266 21.100 -3.401 1.00 98.25 104 MET A O 1
ATOM 886 N N . LEU A 1 105 ? 7.476 20.770 -5.621 1.00 98.38 105 LEU A N 1
ATOM 887 C CA . LEU A 1 105 ? 6.143 20.199 -5.804 1.00 98.38 105 LEU A CA 1
ATOM 888 C C . LEU A 1 105 ? 5.943 18.938 -4.953 1.00 98.38 105 LEU A C 1
ATOM 890 O O . LEU A 1 105 ? 4.932 18.815 -4.267 1.00 98.38 105 LEU A O 1
ATOM 894 N N . ASN A 1 106 ? 6.919 18.028 -4.939 1.00 98.31 106 ASN A N 1
ATOM 895 C CA . ASN A 1 106 ? 6.868 16.814 -4.123 1.00 98.31 106 ASN A CA 1
ATOM 896 C C . ASN A 1 106 ? 6.820 17.135 -2.625 1.00 98.31 106 ASN A C 1
ATOM 898 O O . ASN A 1 106 ? 6.070 16.503 -1.880 1.00 98.31 106 ASN A O 1
ATOM 902 N N . ARG A 1 107 ? 7.582 18.139 -2.176 1.00 98.44 107 ARG A N 1
ATOM 903 C CA . ARG A 1 107 ? 7.551 18.606 -0.784 1.00 98.44 107 ARG A CA 1
ATOM 904 C C . ARG A 1 107 ? 6.169 19.132 -0.406 1.00 98.44 107 ARG A C 1
ATOM 906 O O . ARG A 1 107 ? 5.656 18.814 0.667 1.00 98.44 107 ARG A O 1
ATOM 913 N N . ASP A 1 108 ? 5.568 19.939 -1.269 1.00 98.50 108 ASP A N 1
ATOM 914 C CA . ASP A 1 108 ? 4.262 20.538 -1.004 1.00 98.50 108 ASP A CA 1
ATOM 915 C C . ASP A 1 108 ? 3.139 19.492 -1.096 1.00 98.50 108 ASP A C 1
ATOM 917 O O . ASP A 1 108 ? 2.224 19.493 -0.269 1.00 98.50 108 ASP A O 1
ATOM 921 N N . TRP A 1 109 ? 3.269 18.521 -2.004 1.00 98.56 109 TRP 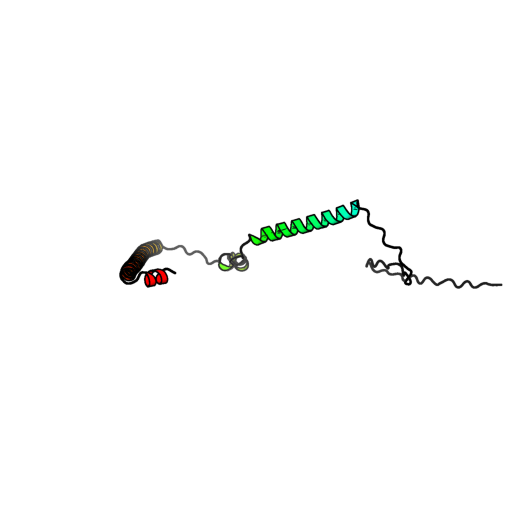A N 1
ATOM 922 C CA . TRP A 1 109 ? 2.400 17.349 -2.081 1.00 98.56 109 TRP A CA 1
ATOM 923 C C . TRP A 1 109 ? 2.466 16.492 -0.815 1.00 98.56 109 TRP A C 1
ATOM 925 O O . TRP A 1 109 ? 1.426 16.126 -0.267 1.00 98.56 109 TRP A O 1
ATOM 935 N N . ALA A 1 110 ? 3.667 16.225 -0.298 1.00 98.50 110 ALA A N 1
ATOM 936 C CA . ALA A 1 110 ? 3.844 15.478 0.943 1.00 98.50 110 ALA A CA 1
ATOM 937 C C . ALA A 1 110 ? 3.163 16.185 2.126 1.00 98.50 110 ALA A C 1
ATOM 939 O O . ALA A 1 110 ? 2.421 15.556 2.882 1.00 98.50 110 ALA A O 1
ATOM 940 N N . LYS A 1 111 ? 3.327 17.511 2.244 1.00 98.56 111 LYS A N 1
ATOM 941 C CA . LYS A 1 111 ? 2.621 18.319 3.256 1.00 98.56 111 LYS A CA 1
ATOM 942 C C . LYS A 1 111 ? 1.105 18.237 3.095 1.00 98.56 111 LYS A C 1
ATOM 944 O O . LYS A 1 111 ? 0.392 18.098 4.086 1.00 98.56 111 LYS A O 1
ATOM 949 N N . HIS A 1 112 ? 0.608 18.327 1.863 1.00 98.62 112 HIS A N 1
ATOM 950 C CA . HIS A 1 112 ? -0.818 18.214 1.579 1.00 98.62 112 HIS A CA 1
ATOM 951 C C . HIS A 1 112 ? -1.367 16.844 1.997 1.00 98.62 112 HIS A C 1
ATOM 953 O O . HIS A 1 112 ? -2.351 16.777 2.730 1.00 98.62 112 HIS A O 1
ATOM 959 N N . LYS A 1 113 ? -0.702 15.756 1.595 1.00 98.62 113 LYS A N 1
ATOM 960 C CA . LYS A 1 113 ? -1.116 14.392 1.942 1.00 98.62 113 LYS A CA 1
ATOM 961 C C . LYS A 1 113 ? -1.050 14.115 3.434 1.00 98.62 113 LYS A C 1
ATOM 963 O O . LYS A 1 113 ? -1.949 13.472 3.962 1.00 98.62 113 LYS A O 1
ATOM 968 N N . HIS A 1 114 ? -0.056 14.664 4.124 1.00 98.50 114 HIS A N 1
ATOM 969 C CA . HIS A 1 114 ? 0.001 14.583 5.575 1.00 98.50 114 HIS A CA 1
ATOM 970 C C . HIS A 1 114 ? -1.201 15.273 6.234 1.00 98.50 114 HIS A C 1
ATOM 972 O O . HIS A 1 114 ? -1.842 14.680 7.095 1.00 98.50 114 HIS A O 1
ATOM 978 N N . ARG A 1 115 ? -1.566 16.490 5.800 1.00 98.56 115 ARG A N 1
ATOM 979 C CA . ARG A 1 115 ? -2.765 17.174 6.319 1.00 98.56 115 ARG A CA 1
ATOM 980 C C . ARG A 1 115 ? -4.042 16.383 6.053 1.00 98.56 115 ARG A C 1
ATOM 982 O O . ARG A 1 115 ? -4.855 16.256 6.961 1.00 98.56 115 ARG A O 1
ATOM 989 N N . GLN A 1 116 ? -4.195 15.841 4.844 1.00 98.56 116 GLN A N 1
ATOM 990 C CA . GLN A 1 116 ? -5.337 14.995 4.496 1.00 98.56 116 GLN A CA 1
ATOM 991 C C . GLN A 1 116 ? -5.430 13.787 5.443 1.00 98.56 116 GLN A C 1
ATOM 993 O O . GLN A 1 116 ? -6.480 13.539 6.025 1.00 98.56 116 GLN A O 1
ATOM 998 N N . HIS A 1 117 ? -4.315 13.094 5.670 1.00 98.56 117 HIS A N 1
ATOM 999 C CA . HIS A 1 117 ? -4.268 11.942 6.565 1.00 98.56 117 HIS A CA 1
ATOM 1000 C C . HIS A 1 117 ? -4.624 12.297 8.018 1.00 98.56 117 HIS A C 1
ATOM 1002 O O . HIS A 1 117 ? -5.397 11.590 8.657 1.00 98.56 117 HIS A O 1
ATOM 1008 N N . GLN A 1 118 ? -4.120 13.422 8.536 1.00 98.56 118 GLN A N 1
ATOM 1009 C CA . GLN A 1 118 ? -4.466 13.886 9.886 1.00 98.56 118 GLN A CA 1
ATOM 1010 C C . GLN A 1 118 ? -5.959 14.211 10.025 1.00 98.56 118 GLN A C 1
ATOM 1012 O O . GLN A 1 118 ? -6.569 13.924 11.056 1.00 98.56 118 GLN A O 1
ATOM 1017 N N . GLN A 1 119 ? -6.565 14.787 8.983 1.00 98.50 119 GLN A N 1
ATOM 1018 C CA . GLN A 1 119 ? -8.005 15.037 8.949 1.00 98.50 119 GLN A CA 1
ATOM 1019 C C . GLN A 1 119 ? -8.795 13.726 8.946 1.00 98.50 119 GLN A C 1
ATOM 1021 O O . GLN A 1 119 ? -9.728 13.593 9.733 1.00 98.50 119 GLN A O 1
ATOM 1026 N N . GLU A 1 120 ? -8.399 12.750 8.127 1.00 98.38 120 GLU A N 1
ATOM 1027 C CA . GLU A 1 120 ? -9.022 11.422 8.079 1.00 98.38 120 GLU A CA 1
ATOM 1028 C C . GLU A 1 120 ? -8.954 10.719 9.441 1.00 98.38 120 GLU A C 1
ATOM 1030 O O . GLU A 1 120 ? -9.985 10.272 9.941 1.00 98.38 120 GLU A O 1
ATOM 1035 N N . ILE A 1 121 ? -7.785 10.710 10.092 1.00 98.50 121 ILE A N 1
ATOM 1036 C CA . ILE A 1 121 ? -7.627 10.151 11.444 1.00 98.50 121 ILE A CA 1
ATOM 1037 C C . ILE A 1 121 ? -8.552 10.863 12.429 1.00 98.50 121 ILE A C 1
ATOM 1039 O O . ILE A 1 121 ? -9.288 10.213 13.163 1.00 98.50 121 ILE A O 1
ATOM 1043 N N . THR A 1 122 ? -8.556 12.198 12.427 1.00 98.44 122 THR A N 1
ATOM 1044 C CA . THR A 1 122 ? -9.390 12.976 13.353 1.00 98.44 122 THR A CA 1
ATOM 1045 C C . THR A 1 122 ? -10.877 12.669 13.160 1.00 98.44 122 THR A C 1
ATOM 1047 O O . THR A 1 122 ? -11.619 12.563 14.135 1.00 98.44 122 THR A O 1
ATOM 1050 N N . LEU A 1 123 ? -11.327 12.515 11.912 1.00 98.50 123 LEU A N 1
ATOM 1051 C CA . LEU A 1 123 ? -12.706 12.147 11.597 1.00 98.50 123 LEU A CA 1
ATOM 1052 C C . LEU A 1 123 ? -13.037 10.733 12.084 1.00 98.50 123 LEU A C 1
ATOM 1054 O O . LEU A 1 123 ? -14.073 10.551 12.721 1.00 98.50 123 LEU A O 1
ATOM 1058 N N . MET A 1 124 ? -12.152 9.759 11.853 1.00 98.38 124 MET A N 1
ATOM 1059 C CA . MET A 1 124 ? -12.326 8.390 12.349 1.00 98.38 124 MET A CA 1
ATOM 1060 C C . MET A 1 124 ? -12.386 8.350 13.878 1.00 98.38 124 MET A C 1
ATOM 1062 O O . MET A 1 124 ? -13.287 7.731 14.431 1.00 98.38 124 MET A O 1
ATOM 1066 N N . SER A 1 125 ? -11.494 9.063 14.571 1.00 98.25 125 SER A N 1
ATOM 1067 C CA . SER A 1 125 ? -11.505 9.138 16.037 1.00 98.25 125 SER A CA 1
ATOM 1068 C C . SER A 1 125 ? -12.793 9.758 16.578 1.00 98.25 125 SER A C 1
ATOM 1070 O O . SER A 1 125 ? -13.332 9.274 17.567 1.00 98.25 125 SER A O 1
ATOM 1072 N N . ARG A 1 126 ? -13.323 10.801 15.925 1.00 98.38 126 ARG A N 1
ATOM 1073 C CA . ARG A 1 126 ? -14.615 11.397 16.305 1.00 98.38 126 ARG A CA 1
ATOM 1074 C C . ARG A 1 126 ? -15.775 10.430 16.092 1.00 98.38 126 ARG A C 1
ATOM 1076 O O . ARG A 1 126 ? -16.648 10.351 16.948 1.00 98.38 126 ARG A O 1
ATOM 1083 N N . ALA A 1 127 ? -15.780 9.706 14.974 1.00 98.25 127 ALA A N 1
ATOM 1084 C CA . ALA A 1 127 ? -16.808 8.714 14.682 1.00 98.25 127 ALA A CA 1
ATOM 1085 C C . ALA A 1 127 ? -16.780 7.561 15.697 1.00 98.25 127 ALA A C 1
ATOM 1087 O O . ALA A 1 127 ? -17.826 7.208 16.232 1.00 98.25 127 ALA A O 1
ATOM 1088 N N . LEU A 1 128 ? -15.590 7.043 16.019 1.00 98.19 128 LEU A N 1
ATOM 1089 C CA . LEU A 1 128 ? -15.411 6.018 17.049 1.00 98.19 128 LEU A CA 1
ATOM 1090 C C . LEU A 1 128 ? -15.873 6.515 18.416 1.00 98.19 128 LEU A C 1
ATOM 1092 O O . LEU A 1 128 ? -16.639 5.828 19.079 1.00 98.19 128 LEU A O 1
ATOM 1096 N N . LYS A 1 129 ? -15.500 7.740 18.805 1.00 98.19 129 LYS A N 1
ATOM 1097 C CA . LYS A 1 129 ? -15.934 8.291 20.091 1.00 98.19 129 LYS A CA 1
ATOM 1098 C C . LYS A 1 129 ? -17.454 8.448 20.166 1.00 98.19 129 LYS A C 1
ATOM 1100 O O . LYS A 1 129 ? -18.065 8.056 21.149 1.00 98.19 129 LYS A O 1
ATOM 1105 N N . SER A 1 130 ? -18.077 8.943 19.096 1.00 97.94 130 SER A N 1
ATOM 1106 C CA . SER A 1 130 ? -19.538 9.029 19.010 1.00 97.94 130 SER A CA 1
ATOM 1107 C C . SER A 1 130 ? -20.211 7.656 19.065 1.00 97.94 130 SER A C 1
ATOM 1109 O O . SER A 1 130 ? -21.313 7.554 19.596 1.00 97.94 130 SER A O 1
ATOM 1111 N N . GLN A 1 131 ? -19.588 6.622 18.497 1.00 96.50 131 GLN A N 1
ATOM 1112 C CA . GLN A 1 131 ? -20.087 5.251 18.566 1.00 96.50 131 GLN A CA 1
ATOM 1113 C C . GLN A 1 131 ? -19.997 4.701 19.995 1.00 96.50 131 GLN A C 1
ATOM 1115 O O . GLN A 1 131 ? -20.963 4.115 20.474 1.00 96.50 131 GLN A O 1
ATOM 1120 N N . GLU A 1 132 ? -18.867 4.906 20.675 1.00 96.75 132 GLU A N 1
ATOM 1121 C CA . GLU A 1 132 ? -18.670 4.517 22.077 1.00 96.75 132 GLU A CA 1
ATOM 1122 C C . GLU A 1 132 ? -19.700 5.190 22.986 1.00 96.75 132 GLU A C 1
ATOM 1124 O O . GLU A 1 132 ? -20.394 4.506 23.735 1.00 96.75 132 GLU A O 1
ATOM 1129 N N . ASP A 1 133 ? -19.861 6.508 22.860 1.00 97.44 133 ASP A N 1
ATOM 1130 C CA . ASP A 1 133 ? -20.805 7.279 23.671 1.00 97.44 133 ASP A CA 1
ATOM 1131 C C . ASP A 1 133 ? -22.255 6.809 23.433 1.00 97.44 133 ASP A C 1
ATOM 1133 O O . ASP A 1 133 ? -23.036 6.677 24.376 1.00 97.44 133 ASP A O 1
ATOM 1137 N N . ALA A 1 134 ? -22.618 6.494 22.183 1.00 96.31 134 ALA A N 1
ATOM 1138 C CA . ALA A 1 134 ? -23.935 5.950 21.852 1.00 96.31 134 ALA A CA 1
ATOM 1139 C C . ALA A 1 134 ? -24.165 4.553 22.455 1.00 96.31 134 ALA A C 1
ATOM 1141 O O . ALA A 1 134 ? -25.265 4.255 22.916 1.00 96.31 134 ALA A O 1
ATOM 1142 N N . LEU A 1 135 ? -23.139 3.697 22.482 1.00 96.19 135 LEU A N 1
ATOM 1143 C CA . LEU A 1 135 ? -23.216 2.370 23.097 1.00 96.19 135 LEU A CA 1
ATOM 1144 C C . LEU A 1 135 ? -23.311 2.443 24.626 1.00 96.19 135 LEU A C 1
ATOM 1146 O O . LEU A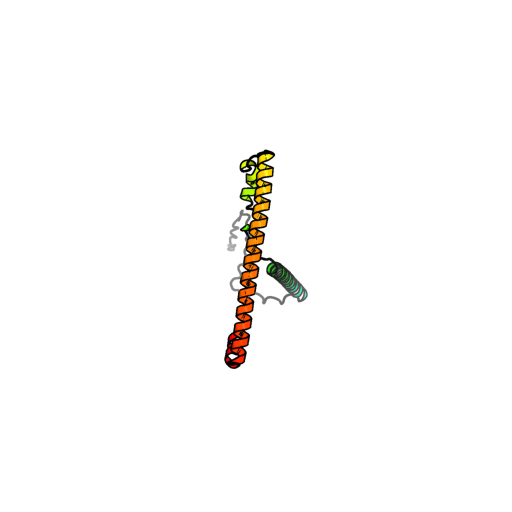 1 135 ? -24.054 1.666 25.225 1.00 96.19 135 LEU A O 1
ATOM 1150 N N . GLU A 1 136 ? -22.597 3.376 25.259 1.00 96.00 136 GLU A N 1
ATOM 1151 C CA . GLU A 1 136 ? -22.720 3.635 26.697 1.00 96.00 136 GLU A CA 1
ATOM 1152 C C . GLU A 1 136 ? -24.139 4.088 27.058 1.00 96.00 136 GLU A C 1
ATOM 1154 O O . GLU A 1 136 ? -24.732 3.555 27.996 1.00 96.00 136 GLU A O 1
ATOM 1159 N N . GLN A 1 137 ? -24.717 5.009 26.279 1.00 96.19 137 GLN A N 1
ATOM 1160 C CA . GLN A 1 137 ? -26.106 5.444 26.458 1.00 96.19 137 GLN A CA 1
ATOM 1161 C C . GLN A 1 137 ? -27.096 4.294 26.251 1.00 96.19 137 GLN A C 1
ATOM 1163 O O . GLN A 1 137 ? -27.966 4.078 27.092 1.00 96.19 137 GLN A O 1
ATOM 1168 N N . LEU A 1 138 ? -26.918 3.499 25.191 1.00 96.19 138 LEU A N 1
ATOM 1169 C CA . LEU A 1 138 ? -27.764 2.340 24.912 1.00 96.19 138 LEU A CA 1
ATOM 1170 C C . LEU A 1 138 ? -27.742 1.332 26.067 1.00 96.19 138 LEU A C 1
ATOM 1172 O O . LEU A 1 138 ? -28.787 0.811 26.441 1.00 96.19 138 LEU A O 1
ATOM 1176 N N . LYS A 1 139 ? -26.571 1.093 26.667 1.00 95.00 139 LYS A N 1
ATOM 1177 C CA . LYS A 1 139 ? -26.424 0.194 27.817 1.00 95.00 139 LYS A CA 1
ATOM 1178 C C . LYS A 1 139 ? -27.162 0.701 29.058 1.00 95.00 139 LYS A C 1
ATOM 1180 O O . LYS A 1 139 ? -27.712 -0.108 29.800 1.00 95.00 139 LYS A O 1
ATOM 1185 N N . LEU A 1 140 ? -27.163 2.015 29.292 1.00 95.12 140 LEU A N 1
ATOM 1186 C CA . LEU A 1 140 ? -27.907 2.626 30.399 1.00 95.12 140 LEU A CA 1
ATOM 1187 C C . LEU A 1 140 ? -29.426 2.517 30.203 1.00 95.12 140 LEU A C 1
ATOM 1189 O O . LEU A 1 140 ? -30.151 2.382 31.185 1.00 95.12 140 LEU A O 1
ATOM 1193 N N . GLU A 1 141 ? -29.906 2.571 28.958 1.00 95.12 141 GLU A N 1
ATOM 1194 C CA . GLU A 1 141 ? -31.332 2.461 28.632 1.00 95.12 141 GLU A CA 1
ATOM 1195 C C . GLU A 1 141 ? -31.828 1.008 28.587 1.00 95.12 141 GLU A C 1
ATOM 1197 O O . GLU A 1 141 ? -32.905 0.702 29.101 1.00 95.12 141 GLU A O 1
ATOM 1202 N N . SER A 1 142 ? -31.070 0.105 27.956 1.00 95.38 142 SER A N 1
ATOM 1203 C CA . SER A 1 142 ? -31.450 -1.296 27.771 1.00 95.38 142 SER A CA 1
ATOM 1204 C C . SER A 1 142 ? -30.245 -2.203 27.513 1.00 95.38 142 SER A C 1
ATOM 1206 O O . SER A 1 142 ? -29.605 -2.158 26.460 1.00 95.38 142 SER A O 1
ATOM 1208 N N . GLU A 1 143 ? -29.994 -3.118 28.449 1.00 91.81 143 GLU A N 1
ATOM 1209 C CA . GLU A 1 143 ? -28.915 -4.102 28.333 1.00 91.81 143 GLU A CA 1
ATOM 1210 C C . GLU A 1 143 ? -29.164 -5.114 27.197 1.00 91.81 143 GLU A C 1
ATOM 1212 O O . GLU A 1 143 ? -28.247 -5.426 26.441 1.00 91.81 143 GLU A O 1
ATOM 1217 N N . GLU A 1 144 ? -30.416 -5.535 26.975 1.00 94.38 144 GLU A N 1
ATOM 1218 C CA . GLU A 1 144 ? -30.762 -6.463 25.885 1.00 94.38 144 GLU A CA 1
ATOM 1219 C C . GLU A 1 144 ? -30.479 -5.887 24.487 1.00 94.38 144 GLU A C 1
ATOM 1221 O O . GLU A 1 144 ? -30.092 -6.617 23.571 1.00 94.38 144 GLU A O 1
ATOM 1226 N N . LEU A 1 145 ? -30.708 -4.583 24.285 1.00 94.06 145 LEU A N 1
ATOM 1227 C CA . LEU A 1 145 ? -30.417 -3.924 23.008 1.00 94.06 145 LEU A CA 1
ATOM 1228 C C . LEU A 1 145 ? -28.914 -3.736 22.807 1.00 94.06 145 LEU A C 1
ATOM 1230 O O . LEU A 1 145 ? -28.431 -3.879 21.684 1.00 94.06 145 LEU A O 1
ATOM 1234 N N . TYR A 1 146 ? -28.179 -3.461 23.884 1.00 95.25 146 TYR A N 1
ATOM 1235 C CA . TYR A 1 146 ? -26.724 -3.384 23.856 1.00 95.25 146 TYR A CA 1
ATOM 1236 C C . TYR A 1 146 ? -26.089 -4.721 23.448 1.00 95.25 146 TYR A C 1
ATOM 1238 O O . TYR A 1 146 ? -25.255 -4.746 22.544 1.00 95.25 146 TYR A O 1
ATOM 1246 N N . GLU A 1 147 ? -26.529 -5.841 24.032 1.00 93.94 147 GLU A N 1
ATOM 1247 C CA . GLU A 1 147 ? -26.043 -7.177 23.657 1.00 93.94 147 GLU A CA 1
ATOM 1248 C C . GLU A 1 147 ? -26.318 -7.502 22.183 1.00 93.94 147 GLU A C 1
ATOM 1250 O O . GLU A 1 147 ? -25.446 -8.023 21.487 1.00 93.94 147 GLU A O 1
ATOM 1255 N N . LYS A 1 148 ? -27.500 -7.127 21.675 1.00 94.00 148 LYS A N 1
ATOM 1256 C CA . LYS A 1 148 ? -27.850 -7.290 20.254 1.00 94.00 148 LYS A CA 1
ATOM 1257 C C . LYS A 1 148 ? -27.008 -6.417 19.325 1.00 94.00 148 LYS A C 1
ATOM 1259 O O . LYS A 1 148 ? -26.766 -6.821 18.196 1.00 94.00 148 LYS A O 1
ATOM 1264 N N . ALA A 1 149 ? -26.592 -5.230 19.763 1.00 92.38 149 ALA A N 1
ATOM 1265 C CA . ALA A 1 149 ? -25.783 -4.317 18.956 1.00 92.38 149 ALA A CA 1
ATOM 1266 C C . ALA A 1 149 ? -24.309 -4.751 18.835 1.00 92.38 149 ALA A C 1
ATOM 1268 O O . ALA A 1 149 ? -23.615 -4.290 17.930 1.00 92.38 149 ALA A O 1
ATOM 1269 N N . LEU A 1 150 ? -23.827 -5.611 19.740 1.00 90.88 150 LEU A N 1
ATOM 1270 C CA . LEU A 1 150 ? -22.463 -6.149 19.721 1.00 90.88 150 LEU A CA 1
ATOM 1271 C C . LEU A 1 150 ? -22.287 -7.394 18.834 1.00 90.88 150 LEU A C 1
ATOM 1273 O O . LEU A 1 150 ? -21.149 -7.708 18.480 1.00 90.88 150 LEU A O 1
ATOM 1277 N N . GLN A 1 151 ? -23.372 -8.119 18.543 1.00 81.94 151 GLN A N 1
ATOM 1278 C CA . GLN A 1 151 ? -23.371 -9.385 17.798 1.00 81.94 151 GLN A CA 1
ATOM 1279 C C . GLN A 1 151 ? -23.272 -9.176 16.282 1.00 81.94 151 GLN A C 1
ATOM 1281 O O . GLN A 1 151 ? -22.546 -9.973 15.642 1.00 81.94 151 GLN A O 1
#